Protein AF-A0A2V9FUR8-F1 (afdb_monomer_lite)

Radius of gyration: 14.35 Å; chains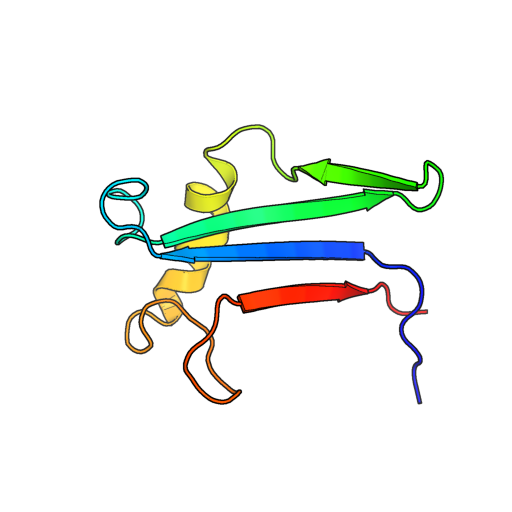: 1; bounding box: 34×27×42 Å

Sequence (85 aa):
MEVPDTLKSVSFIEKDSKRFPDTSGWGYAQFLYDGASDTIKPFGSDSSFGKKICYQCHTLVTAKDFIFTGYPEGKRIVAVLFNNG

Secondary structure (DSSP, 8-state):
-PPP-SEEEEEEEEE-TTT-GGGTTEEEEEEEEETTTTEEEE-SSSTTHIIIIIHHHHGGGGGGTT----S-S-SPEEEEEE---

Structure (mmCIF, N/CA/C/O backbone):
data_AF-A0A2V9FUR8-F1
#
_entry.id   AF-A0A2V9FUR8-F1
#
loop_
_atom_site.group_PDB
_atom_site.id
_atom_site.type_symbol
_atom_site.label_atom_id
_atom_site.label_alt_id
_atom_site.label_comp_id
_atom_site.label_asym_id
_atom_site.label_entity_id
_atom_site.label_seq_id
_atom_site.pdbx_PDB_ins_code
_atom_site.Cartn_x
_atom_site.Cartn_y
_atom_site.Cartn_z
_atom_site.occupancy
_atom_site.B_iso_or_equiv
_atom_site.auth_seq_id
_atom_site.auth_comp_id
_atom_site.auth_asym_id
_atom_site.auth_atom_id
_atom_site.pdbx_PDB_model_num
ATOM 1 N N . MET A 1 1 ? -7.855 -13.323 -27.015 1.00 54.75 1 MET A N 1
ATOM 2 C CA . MET A 1 1 ? -7.325 -13.580 -25.663 1.00 54.75 1 MET A CA 1
ATOM 3 C C . MET A 1 1 ? -6.168 -12.630 -25.503 1.00 54.75 1 MET A C 1
ATOM 5 O O . MET A 1 1 ? -5.226 -12.749 -26.273 1.00 54.75 1 MET A O 1
ATOM 9 N N . GLU A 1 2 ? -6.292 -11.637 -24.632 1.00 80.81 2 GLU A N 1
ATOM 10 C CA . GLU A 1 2 ? -5.170 -10.743 -24.350 1.00 80.81 2 GLU A CA 1
ATOM 11 C C . GLU A 1 2 ? -4.230 -11.457 -23.386 1.00 80.81 2 GLU A C 1
ATOM 13 O O . GLU A 1 2 ? -4.670 -12.013 -22.375 1.00 80.81 2 GLU A O 1
ATOM 18 N N . VAL A 1 3 ? -2.956 -11.521 -23.759 1.00 83.62 3 VAL A N 1
ATOM 19 C CA . VAL A 1 3 ? -1.906 -12.087 -22.919 1.00 83.62 3 VAL A CA 1
ATOM 20 C C . VAL A 1 3 ? -1.235 -10.912 -22.213 1.00 83.62 3 VAL A C 1
ATOM 22 O O . VAL A 1 3 ? -0.813 -9.982 -22.899 1.00 83.62 3 VAL A O 1
ATOM 25 N N . PRO A 1 4 ? -1.157 -10.919 -20.873 1.00 85.31 4 PRO A N 1
ATOM 26 C CA . PRO A 1 4 ? -0.423 -9.898 -20.137 1.00 85.31 4 PRO A CA 1
ATOM 27 C C . PRO A 1 4 ? 1.033 -9.816 -20.609 1.00 85.31 4 PRO A C 1
ATOM 29 O O . PRO A 1 4 ? 1.677 -10.853 -20.770 1.00 85.31 4 PRO A O 1
ATOM 32 N N . ASP A 1 5 ? 1.533 -8.597 -20.814 1.00 87.94 5 ASP A N 1
ATOM 33 C CA . ASP A 1 5 ? 2.910 -8.349 -21.250 1.00 87.94 5 ASP A CA 1
ATOM 34 C C . ASP A 1 5 ? 3.831 -8.131 -20.030 1.00 87.94 5 ASP A C 1
ATOM 36 O O . ASP A 1 5 ? 3.906 -8.960 -19.119 1.00 87.94 5 ASP A O 1
ATOM 40 N N . THR A 1 6 ? 4.534 -7.003 -19.979 1.00 90.81 6 THR A N 1
ATOM 41 C CA . THR A 1 6 ? 5.572 -6.720 -19.005 1.00 90.81 6 THR A CA 1
ATOM 42 C C . THR A 1 6 ? 4.938 -6.443 -17.647 1.00 90.81 6 THR A C 1
ATOM 44 O O . THR A 1 6 ? 3.915 -5.753 -17.540 1.00 90.81 6 THR A O 1
ATOM 47 N N . LEU A 1 7 ? 5.564 -6.963 -16.586 1.00 94.00 7 LEU A N 1
ATOM 48 C CA . LEU A 1 7 ? 5.194 -6.641 -15.213 1.00 94.00 7 LEU A CA 1
ATOM 49 C C . LEU A 1 7 ? 5.170 -5.117 -15.042 1.00 94.00 7 LEU A C 1
ATOM 51 O O . LEU A 1 7 ? 6.112 -4.422 -15.396 1.00 94.00 7 LEU A O 1
ATOM 55 N N . LYS A 1 8 ? 4.088 -4.582 -14.491 1.00 94.94 8 LYS A N 1
ATOM 56 C CA . LYS A 1 8 ? 3.959 -3.152 -14.215 1.00 94.94 8 LYS A CA 1
ATOM 57 C C . LYS A 1 8 ? 4.338 -2.853 -12.776 1.00 94.94 8 LYS A C 1
ATOM 59 O O . LYS A 1 8 ? 5.123 -1.947 -12.498 1.00 94.94 8 LYS A O 1
ATOM 64 N N . SER A 1 9 ? 3.751 -3.597 -11.844 1.00 95.25 9 SER A N 1
ATOM 65 C CA . SER A 1 9 ? 3.977 -3.390 -10.421 1.00 95.25 9 SER A CA 1
ATOM 66 C C . SER A 1 9 ? 3.566 -4.586 -9.575 1.00 95.25 9 SER A C 1
ATOM 68 O O . SER A 1 9 ? 2.761 -5.431 -9.972 1.00 95.25 9 SER A O 1
ATOM 70 N N . VAL A 1 10 ? 4.109 -4.614 -8.363 1.00 94.62 10 VAL A N 1
ATOM 71 C CA . VAL A 1 10 ? 3.667 -5.489 -7.278 1.00 94.62 10 VAL A CA 1
ATOM 72 C C . VAL A 1 10 ? 3.236 -4.636 -6.093 1.00 94.62 10 VAL A C 1
ATOM 74 O O . VAL A 1 10 ? 3.875 -3.637 -5.756 1.00 94.62 10 VAL A O 1
ATOM 77 N N . SER A 1 11 ? 2.139 -5.016 -5.452 1.00 93.19 11 SER A N 1
ATOM 78 C CA . SER A 1 11 ? 1.580 -4.306 -4.304 1.00 93.19 11 SER A CA 1
ATOM 79 C C . SER A 1 11 ? 1.319 -5.254 -3.148 1.00 93.19 11 SER A C 1
ATOM 81 O O . SER A 1 11 ? 0.870 -6.380 -3.348 1.00 93.19 11 SER A O 1
ATOM 83 N N . PHE A 1 12 ? 1.577 -4.771 -1.936 1.00 91.50 12 PHE A N 1
ATOM 84 C CA . PHE A 1 12 ? 1.456 -5.517 -0.691 1.00 91.50 12 PHE A CA 1
ATOM 85 C C . PHE A 1 12 ? 0.504 -4.805 0.259 1.00 91.50 12 PHE A C 1
ATOM 87 O O . PHE A 1 12 ? 0.518 -3.574 0.364 1.00 91.50 12 PHE A O 1
ATOM 94 N N . ILE A 1 13 ? -0.275 -5.602 0.986 1.00 92.12 13 ILE A N 1
ATOM 95 C CA . ILE A 1 13 ? -1.115 -5.146 2.091 1.00 92.12 13 ILE A CA 1
ATOM 96 C C . ILE A 1 13 ? -0.789 -6.003 3.321 1.00 92.12 13 ILE A C 1
ATOM 98 O O . ILE A 1 13 ? -0.825 -7.235 3.255 1.00 92.12 13 ILE A O 1
ATOM 102 N N . GLU A 1 14 ? -0.435 -5.361 4.436 1.00 92.38 14 GLU A N 1
ATOM 103 C CA . GLU A 1 14 ? -0.008 -6.014 5.682 1.00 92.38 14 GLU A CA 1
ATOM 104 C C . GLU A 1 14 ? -0.881 -5.564 6.858 1.00 92.38 14 GLU A C 1
ATOM 106 O O . GLU A 1 14 ? -1.075 -4.366 7.057 1.00 92.38 14 GLU A O 1
ATOM 111 N N . LYS A 1 15 ? -1.366 -6.513 7.670 1.00 92.81 15 LYS A N 1
ATOM 112 C CA . LYS A 1 15 ? -2.078 -6.209 8.916 1.00 92.81 15 LYS A CA 1
ATOM 113 C C . LYS A 1 15 ? -1.121 -6.237 10.106 1.00 92.81 15 LYS A C 1
ATOM 115 O O . LYS A 1 15 ? -0.620 -7.299 10.466 1.00 92.81 15 LYS A O 1
ATOM 120 N N . ASP A 1 16 ? -0.916 -5.086 10.734 1.00 94.56 16 ASP A N 1
ATOM 121 C CA . ASP A 1 16 ? -0.195 -4.918 11.995 1.00 94.56 16 ASP A CA 1
ATOM 122 C C . ASP A 1 16 ? -0.703 -3.655 12.714 1.00 94.56 16 ASP A C 1
ATOM 124 O O . ASP A 1 16 ? -0.373 -2.523 12.356 1.00 94.56 16 ASP A O 1
ATOM 128 N N . SER A 1 17 ? -1.518 -3.845 13.755 1.00 95.38 17 SER A N 1
ATOM 129 C CA . SER A 1 17 ? -2.120 -2.743 14.516 1.00 95.38 17 SER A CA 1
ATOM 130 C C . SER A 1 17 ? -1.123 -1.926 15.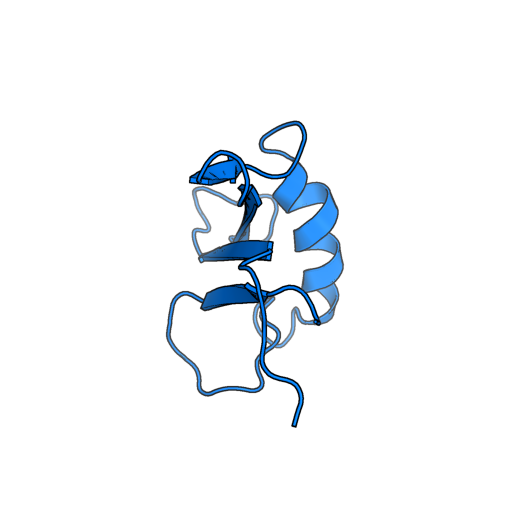335 1.00 95.38 17 SER A C 1
ATOM 132 O O . SER A 1 17 ? -1.424 -0.784 15.674 1.00 95.38 17 SER A O 1
ATOM 134 N N . LYS A 1 18 ? 0.063 -2.472 15.638 1.00 96.44 18 LYS A N 1
ATOM 135 C CA . LYS A 1 18 ? 1.114 -1.748 16.363 1.00 96.44 18 LYS A CA 1
ATOM 136 C C . LYS A 1 18 ? 1.921 -0.867 15.419 1.00 96.44 18 LYS A C 1
ATOM 138 O O . LYS A 1 18 ? 2.243 0.262 15.775 1.00 96.44 18 LYS A O 1
ATOM 143 N N . ARG A 1 19 ? 2.252 -1.374 14.227 1.00 93.38 19 ARG A N 1
ATOM 144 C CA . ARG A 1 19 ? 3.022 -0.630 13.215 1.00 93.38 19 ARG A CA 1
ATOM 145 C C . ARG A 1 19 ? 2.176 0.395 12.466 1.00 93.38 19 ARG A C 1
ATOM 147 O O . ARG A 1 19 ? 2.716 1.415 12.047 1.00 93.38 19 ARG A O 1
ATOM 154 N N . PHE A 1 20 ? 0.875 0.144 12.307 1.00 94.12 20 PHE A N 1
ATOM 155 C CA . PHE A 1 20 ? -0.015 0.962 11.477 1.00 94.12 20 PHE A CA 1
ATOM 156 C C . PHE A 1 20 ? -1.262 1.470 12.233 1.00 94.12 20 PHE A C 1
ATOM 158 O O . PHE A 1 20 ? -2.391 1.246 11.787 1.00 94.12 20 PHE A O 1
ATOM 165 N N . PRO A 1 21 ? -1.107 2.163 13.380 1.00 95.31 21 PRO A N 1
ATOM 166 C CA . PRO A 1 21 ? -2.249 2.603 14.190 1.00 95.31 21 PRO A CA 1
ATOM 167 C C . PRO A 1 21 ? -3.152 3.607 13.453 1.00 95.31 21 PRO A C 1
ATOM 169 O O . PRO A 1 21 ? -4.369 3.593 13.614 1.00 95.31 21 PRO A O 1
ATOM 172 N N . ASP A 1 22 ? -2.565 4.427 12.582 1.00 94.19 22 ASP A N 1
ATOM 173 C CA . ASP A 1 22 ? -3.242 5.504 11.849 1.00 94.19 22 ASP A CA 1
ATOM 174 C C . ASP A 1 22 ? -4.128 5.036 10.684 1.00 94.19 22 ASP A C 1
ATOM 176 O O . ASP A 1 22 ? -4.836 5.842 10.076 1.00 94.19 22 ASP A O 1
ATOM 180 N N . THR A 1 23 ? -4.049 3.757 10.325 1.00 95.25 23 THR A N 1
ATOM 181 C CA . THR A 1 23 ? -4.726 3.162 9.163 1.00 95.25 23 THR A CA 1
ATOM 182 C C . THR A 1 23 ? -5.505 1.912 9.565 1.00 95.25 23 THR A C 1
ATOM 184 O O . THR A 1 23 ? -5.564 0.929 8.828 1.00 95.25 23 THR A O 1
ATOM 187 N N . SER A 1 24 ? -6.064 1.920 10.781 1.00 95.31 24 SER A N 1
ATOM 188 C CA . SER A 1 24 ? -6.820 0.795 11.350 1.00 95.31 24 SER A CA 1
ATOM 189 C C . SER A 1 24 ? -6.039 -0.528 11.354 1.00 95.31 24 SER A C 1
ATOM 191 O O . SER A 1 24 ? -6.618 -1.608 11.260 1.00 95.31 24 SER A O 1
ATOM 193 N N . GLY A 1 25 ? -4.713 -0.446 11.480 1.00 95.19 25 GLY A N 1
ATOM 194 C CA . GLY A 1 25 ? -3.810 -1.590 11.492 1.00 95.19 25 GLY A CA 1
ATOM 195 C C . GLY A 1 25 ? -3.399 -2.111 10.121 1.00 95.19 25 GLY A C 1
ATOM 196 O O . GLY A 1 25 ? -2.861 -3.211 10.062 1.00 95.19 25 GLY A O 1
ATOM 197 N N . TRP A 1 26 ? -3.613 -1.356 9.040 1.00 94.94 26 TRP A N 1
ATOM 198 C CA . TRP A 1 26 ? -3.302 -1.789 7.677 1.00 94.94 26 TRP A CA 1
ATOM 199 C C . TRP A 1 26 ? -2.194 -0.960 7.018 1.00 94.94 26 TRP A C 1
ATOM 201 O O . TRP A 1 26 ? -2.336 0.243 6.806 1.00 94.94 26 TRP A O 1
ATOM 211 N N . GLY A 1 27 ? -1.092 -1.611 6.657 1.00 93.94 27 GLY A N 1
ATOM 212 C CA . GLY A 1 27 ? -0.004 -1.051 5.861 1.00 93.94 27 GLY A CA 1
ATOM 213 C C . GLY A 1 27 ? -0.177 -1.361 4.376 1.00 93.94 27 GLY A C 1
ATOM 214 O O . GLY A 1 27 ? -0.605 -2.455 4.013 1.00 93.94 27 GLY A O 1
ATOM 215 N N . TYR A 1 28 ? 0.193 -0.406 3.521 1.00 94.00 28 TYR A N 1
ATOM 216 C CA . TYR A 1 28 ? 0.073 -0.507 2.065 1.00 94.00 28 TYR A CA 1
ATOM 217 C C . TYR A 1 28 ? 1.393 -0.115 1.408 1.00 94.00 28 TYR A C 1
ATOM 219 O O . TYR A 1 28 ? 1.962 0.927 1.737 1.00 94.00 28 TYR A O 1
ATOM 227 N N . ALA A 1 29 ? 1.852 -0.924 0.458 1.00 93.12 29 ALA A N 1
ATOM 228 C CA . ALA A 1 29 ? 3.043 -0.640 -0.330 1.00 93.12 29 ALA A CA 1
ATOM 229 C C . ALA A 1 29 ? 2.826 -1.019 -1.795 1.00 93.12 29 ALA A C 1
ATOM 231 O O . ALA A 1 29 ? 2.150 -1.997 -2.113 1.00 93.12 29 ALA A O 1
ATOM 232 N N . GLN A 1 30 ? 3.430 -0.255 -2.696 1.00 94.44 30 GLN A N 1
ATOM 233 C CA . GLN A 1 30 ? 3.479 -0.564 -4.117 1.00 94.44 30 GLN A CA 1
ATOM 234 C C . GLN A 1 30 ? 4.902 -0.368 -4.612 1.00 94.44 30 GLN A C 1
ATOM 236 O O . GLN A 1 30 ? 5.597 0.547 -4.174 1.00 94.44 30 GLN A O 1
ATOM 241 N N . PHE A 1 31 ? 5.314 -1.230 -5.529 1.00 94.50 31 PHE A N 1
ATOM 242 C CA . PHE A 1 31 ? 6.608 -1.164 -6.169 1.00 94.50 31 PHE A CA 1
ATOM 243 C C . PHE A 1 31 ? 6.429 -1.271 -7.676 1.00 94.50 31 PHE A C 1
ATOM 245 O O . PHE A 1 31 ? 5.742 -2.174 -8.152 1.00 94.50 31 PHE A O 1
ATOM 252 N N . LEU A 1 32 ? 7.024 -0.340 -8.414 1.00 95.88 32 LEU A N 1
ATOM 253 C CA . LEU A 1 32 ? 6.996 -0.327 -9.871 1.00 95.88 32 LEU A CA 1
ATOM 254 C C . LEU A 1 32 ? 8.159 -1.146 -10.411 1.00 95.88 32 LEU A C 1
ATOM 256 O O . LEU A 1 32 ? 9.273 -1.036 -9.895 1.00 95.88 32 LEU A O 1
ATOM 260 N N . TYR A 1 33 ? 7.890 -1.934 -11.446 1.00 96.06 33 TYR A N 1
ATOM 261 C CA . TYR A 1 33 ? 8.925 -2.595 -12.226 1.00 96.06 33 TYR A CA 1
ATOM 262 C C . TYR A 1 33 ? 9.334 -1.701 -13.396 1.00 96.06 33 TYR A C 1
ATOM 264 O O . TYR A 1 33 ? 8.485 -1.156 -14.102 1.00 96.06 33 TYR A O 1
ATOM 272 N N . ASP A 1 34 ? 10.639 -1.545 -13.584 1.00 94.62 34 ASP A N 1
ATOM 273 C CA . ASP A 1 34 ? 11.237 -0.906 -14.749 1.00 94.62 34 ASP A CA 1
ATOM 274 C C . ASP A 1 34 ? 11.925 -1.980 -15.593 1.00 94.62 34 ASP A C 1
ATOM 276 O O . ASP A 1 34 ? 13.024 -2.431 -15.266 1.00 94.62 34 ASP A O 1
ATOM 280 N N . GLY A 1 35 ? 11.270 -2.376 -16.686 1.00 90.81 35 GLY A N 1
ATOM 281 C CA . GLY A 1 35 ? 11.772 -3.420 -17.578 1.00 90.81 35 GLY A CA 1
ATOM 282 C C . GLY A 1 35 ? 13.046 -3.045 -18.333 1.00 90.81 35 GLY A C 1
ATOM 283 O O . GLY A 1 35 ? 13.762 -3.937 -18.772 1.00 90.81 35 GLY A O 1
ATOM 284 N N . ALA A 1 36 ? 13.373 -1.753 -18.464 1.00 92.94 36 ALA A N 1
ATOM 285 C CA . ALA A 1 36 ? 14.607 -1.341 -19.133 1.00 92.94 36 ALA A CA 1
ATOM 286 C C . ALA A 1 36 ? 15.839 -1.566 -18.247 1.00 92.94 36 ALA A C 1
ATOM 288 O O . ALA A 1 36 ? 16.911 -1.897 -18.749 1.00 92.94 36 ALA A O 1
ATOM 289 N N . SER A 1 37 ? 15.689 -1.370 -16.935 1.00 95.44 37 SER A N 1
ATOM 290 C CA . SER A 1 37 ? 16.775 -1.546 -15.964 1.00 95.44 37 SER A CA 1
ATOM 291 C C . SER A 1 37 ? 16.709 -2.860 -15.184 1.00 95.44 37 SER A C 1
ATOM 293 O O . SER A 1 37 ? 17.626 -3.138 -14.417 1.00 95.44 37 SER A O 1
ATOM 295 N N . ASP A 1 38 ? 15.646 -3.646 -15.367 1.00 94.50 38 ASP A N 1
ATOM 296 C CA . ASP A 1 38 ? 15.323 -4.844 -14.584 1.00 94.50 38 ASP A CA 1
ATOM 297 C C . ASP A 1 38 ? 15.327 -4.578 -13.068 1.00 94.50 38 ASP A C 1
ATOM 299 O O . ASP A 1 38 ? 15.892 -5.316 -12.261 1.00 94.50 38 ASP A O 1
ATOM 303 N N . THR A 1 39 ? 14.717 -3.459 -12.660 1.00 96.31 39 THR A N 1
ATOM 304 C CA . THR A 1 39 ? 14.659 -3.060 -11.248 1.00 96.31 39 THR A CA 1
ATOM 305 C C . THR A 1 39 ? 13.237 -2.887 -10.741 1.00 96.31 39 THR A C 1
ATOM 307 O O . THR A 1 39 ? 12.315 -2.548 -11.478 1.00 96.31 39 THR A O 1
ATOM 310 N N . ILE A 1 40 ? 13.069 -3.091 -9.433 1.00 95.00 40 ILE A N 1
ATOM 311 C CA . ILE A 1 40 ? 11.835 -2.810 -8.700 1.00 95.00 40 ILE A CA 1
ATOM 312 C C . ILE A 1 40 ? 12.100 -1.649 -7.741 1.00 95.00 40 ILE A C 1
ATOM 314 O O . ILE A 1 40 ? 13.043 -1.699 -6.949 1.00 95.00 40 ILE A O 1
ATOM 318 N N . LYS A 1 41 ? 11.268 -0.605 -7.791 1.00 94.94 41 LYS A N 1
ATOM 319 C CA . LYS A 1 41 ? 11.420 0.601 -6.958 1.00 94.94 41 LYS A CA 1
ATOM 320 C C . LYS A 1 41 ? 10.139 0.913 -6.188 1.00 94.94 41 LYS A C 1
ATOM 322 O O . LYS A 1 41 ? 9.057 0.743 -6.751 1.00 94.94 41 LYS A O 1
ATOM 327 N N . PRO A 1 42 ? 10.225 1.389 -4.931 1.00 93.44 42 PRO A N 1
ATOM 328 C CA . PRO A 1 42 ? 9.051 1.845 -4.195 1.00 93.44 42 PRO A CA 1
ATOM 329 C C . PRO A 1 42 ? 8.305 2.939 -4.965 1.00 93.44 42 PRO A C 1
ATOM 331 O O . PRO A 1 42 ? 8.922 3.834 -5.541 1.00 93.44 42 PRO A O 1
ATOM 334 N N . PHE A 1 43 ? 6.979 2.868 -4.962 1.00 93.31 43 PHE A N 1
ATOM 335 C CA . PHE A 1 43 ? 6.115 3.911 -5.494 1.00 93.31 43 PHE A CA 1
ATOM 336 C C . PHE A 1 43 ? 5.715 4.902 -4.394 1.00 93.31 43 PHE A C 1
ATOM 338 O O . PHE A 1 43 ? 5.389 4.500 -3.276 1.00 93.31 43 PHE A O 1
ATOM 345 N N . GLY A 1 44 ? 5.698 6.193 -4.735 1.00 88.31 44 GLY A N 1
ATOM 346 C CA . GLY A 1 44 ? 5.426 7.297 -3.810 1.00 88.31 44 GLY A CA 1
ATOM 347 C C . GLY A 1 44 ? 6.682 8.086 -3.427 1.00 88.31 44 GLY A C 1
ATOM 348 O O . GLY A 1 44 ? 7.805 7.625 -3.607 1.00 88.31 44 GLY A O 1
ATOM 349 N N . SER A 1 45 ? 6.488 9.305 -2.919 1.00 85.56 45 SER A N 1
ATOM 350 C CA . SER A 1 45 ? 7.580 10.197 -2.496 1.00 85.56 45 SER A CA 1
ATOM 351 C C . SER A 1 45 ? 8.178 9.826 -1.139 1.00 85.56 45 SER A C 1
ATOM 353 O O . SER A 1 45 ? 9.336 10.131 -0.871 1.00 85.56 45 SER A O 1
ATOM 355 N N . ASP A 1 46 ? 7.378 9.205 -0.271 1.00 88.19 46 ASP A N 1
ATOM 356 C CA . ASP A 1 46 ? 7.730 8.862 1.104 1.00 88.19 46 ASP A CA 1
ATOM 357 C C . ASP A 1 46 ? 6.766 7.797 1.669 1.00 88.19 46 ASP A C 1
ATOM 359 O O . ASP A 1 46 ? 5.798 7.383 1.020 1.00 88.19 46 ASP A O 1
ATOM 363 N N . SER A 1 47 ? 7.012 7.362 2.907 1.00 81.62 47 SER A N 1
ATOM 364 C CA . SER A 1 47 ? 6.237 6.320 3.594 1.00 81.62 47 SER A CA 1
ATOM 365 C C . SER A 1 47 ? 4.768 6.680 3.863 1.00 81.62 47 SER A C 1
ATOM 367 O O . SER A 1 47 ? 3.973 5.795 4.179 1.00 81.62 47 SER A O 1
ATOM 369 N N . SER A 1 48 ? 4.361 7.946 3.706 1.00 87.25 48 SER A N 1
ATOM 370 C CA . SER A 1 48 ? 2.966 8.376 3.858 1.00 87.25 48 SER A CA 1
ATOM 371 C C . SER A 1 48 ? 2.085 8.043 2.652 1.00 87.25 48 SER A C 1
ATOM 373 O O . SER A 1 48 ? 0.860 8.125 2.773 1.00 87.25 48 SER A O 1
ATOM 375 N N . PHE A 1 49 ? 2.668 7.635 1.515 1.00 89.94 49 PHE A N 1
ATOM 376 C CA . PHE A 1 49 ? 1.925 7.252 0.308 1.00 89.94 49 PHE A CA 1
ATOM 377 C C . PHE A 1 49 ? 0.795 6.256 0.612 1.00 89.94 49 PHE A C 1
ATOM 379 O O . PHE A 1 49 ? -0.361 6.506 0.261 1.00 89.94 49 PHE A O 1
ATOM 386 N N . GLY A 1 50 ? 1.107 5.174 1.334 1.00 87.25 50 GLY A N 1
ATOM 387 C CA . GLY A 1 50 ? 0.132 4.133 1.662 1.00 87.25 50 GLY A CA 1
ATOM 388 C C . GLY A 1 50 ? -1.058 4.658 2.473 1.00 87.25 50 GLY A C 1
ATOM 389 O O . GLY A 1 50 ? -2.200 4.286 2.207 1.00 87.25 50 GLY A O 1
ATOM 390 N N . LYS A 1 51 ? -0.817 5.589 3.408 1.00 87.25 51 LYS A N 1
ATOM 391 C CA . LYS A 1 51 ? -1.868 6.238 4.214 1.00 87.25 51 LYS A CA 1
ATOM 392 C C . LYS A 1 51 ? -2.713 7.210 3.386 1.00 87.25 51 LYS A C 1
ATOM 394 O O . LYS A 1 51 ? -3.924 7.276 3.572 1.00 87.25 51 LYS A O 1
ATOM 399 N N . LYS A 1 52 ? -2.088 7.984 2.495 1.00 87.44 52 LYS A N 1
ATOM 400 C CA . LYS A 1 52 ? -2.766 9.040 1.729 1.00 87.44 52 LYS A CA 1
ATOM 401 C C . LYS A 1 52 ? -3.602 8.489 0.581 1.00 87.44 52 LYS A C 1
ATOM 403 O O . LYS A 1 52 ? -4.712 8.953 0.389 1.00 87.44 52 LYS A O 1
ATOM 408 N N . ILE A 1 53 ? -3.076 7.527 -0.173 1.00 88.81 53 ILE A N 1
ATOM 409 C CA . ILE A 1 53 ? -3.695 7.088 -1.430 1.00 88.81 53 ILE A CA 1
ATOM 410 C C . ILE A 1 53 ? -4.411 5.748 -1.257 1.00 88.81 53 ILE A C 1
ATOM 412 O O . ILE A 1 53 ? -5.591 5.627 -1.581 1.00 88.81 53 ILE A O 1
ATOM 416 N N . CYS A 1 54 ? -3.724 4.738 -0.719 1.00 93.19 54 CYS A N 1
ATOM 417 C CA . CYS A 1 54 ? -4.278 3.386 -0.641 1.00 93.19 54 CYS A CA 1
ATOM 418 C C . CYS A 1 54 ? -5.349 3.277 0.448 1.00 93.19 54 CYS A C 1
ATOM 420 O O . CYS A 1 54 ? -6.471 2.861 0.165 1.00 93.19 54 CYS A O 1
ATOM 422 N N . TYR A 1 55 ? -5.035 3.699 1.676 1.00 94.62 55 TYR A N 1
ATOM 423 C CA . TYR A 1 55 ? -5.957 3.553 2.802 1.00 94.62 55 TYR A CA 1
ATOM 424 C C . TYR A 1 55 ? -7.295 4.265 2.561 1.00 94.62 55 TYR A C 1
ATOM 426 O O . TYR A 1 55 ? -8.340 3.668 2.803 1.00 94.62 55 TYR A O 1
ATOM 434 N N . GLN A 1 56 ? -7.282 5.484 2.002 1.00 92.81 56 GLN A N 1
ATOM 435 C CA . GLN A 1 56 ? -8.505 6.226 1.666 1.00 92.81 56 GLN A CA 1
ATOM 436 C C . GLN A 1 56 ? -9.450 5.415 0.769 1.00 92.81 56 GLN A C 1
ATOM 438 O O . GLN A 1 56 ? -10.627 5.283 1.094 1.00 92.81 56 GLN A O 1
ATOM 443 N N . CYS A 1 57 ? -8.939 4.806 -0.305 1.00 93.19 57 CYS A N 1
ATOM 444 C CA . CYS A 1 57 ? -9.740 3.948 -1.180 1.00 93.19 57 CYS A CA 1
ATOM 445 C C . CYS A 1 57 ? -10.234 2.679 -0.458 1.00 93.19 57 CYS A C 1
ATOM 447 O O . CYS A 1 57 ? -11.389 2.280 -0.593 1.00 93.19 57 CYS A O 1
ATOM 449 N N . HIS A 1 58 ? -9.390 2.067 0.372 1.00 93.44 58 HIS A N 1
ATOM 450 C CA . HIS A 1 58 ? -9.733 0.845 1.102 1.00 93.44 58 HIS A CA 1
ATOM 451 C C . HIS A 1 58 ? -10.736 1.060 2.250 1.00 93.44 58 HIS A C 1
ATOM 453 O O . HIS A 1 58 ? -11.375 0.102 2.689 1.00 93.44 58 HIS A O 1
ATOM 459 N N . THR A 1 59 ? -10.965 2.305 2.691 1.00 94.62 59 THR A N 1
ATOM 460 C CA . THR A 1 59 ? -12.057 2.616 3.634 1.00 94.62 59 THR A CA 1
ATOM 461 C C . THR A 1 59 ? -13.451 2.314 3.070 1.00 94.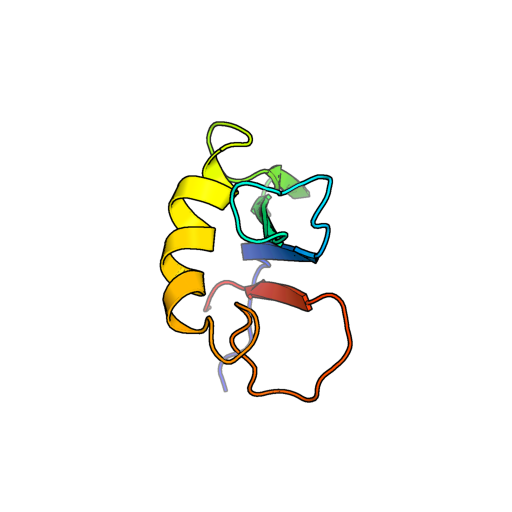62 59 THR A C 1
ATOM 463 O O . THR A 1 59 ? -14.391 2.116 3.838 1.00 94.62 59 THR A O 1
ATOM 466 N N . LEU A 1 60 ? -13.590 2.183 1.745 1.00 93.69 60 LEU A N 1
ATOM 467 C CA . LEU A 1 60 ? -14.850 1.804 1.095 1.00 93.69 60 LEU A CA 1
ATOM 468 C C . LEU A 1 60 ? -15.298 0.373 1.431 1.00 93.69 60 LEU A C 1
ATOM 470 O O . LEU A 1 60 ? -16.468 0.038 1.265 1.00 93.69 60 LEU A O 1
ATOM 474 N N . VAL A 1 61 ? -14.382 -0.477 1.905 1.00 91.75 61 VAL A N 1
ATOM 475 C CA . VAL A 1 61 ? -14.642 -1.882 2.253 1.00 91.75 61 VAL A CA 1
ATOM 476 C C . VAL A 1 61 ? -14.287 -2.189 3.709 1.00 91.75 61 VAL A C 1
ATOM 478 O O . VAL A 1 61 ? -13.837 -3.285 4.035 1.00 91.75 61 VAL A O 1
ATOM 481 N N . THR A 1 62 ? -14.526 -1.241 4.620 1.00 93.38 62 THR A N 1
ATOM 482 C CA . THR A 1 62 ? -14.350 -1.432 6.077 1.00 93.38 62 THR A CA 1
ATOM 483 C C . THR A 1 62 ? -15.088 -2.661 6.613 1.00 93.38 62 THR A C 1
ATOM 485 O O . THR A 1 62 ? -14.538 -3.397 7.426 1.00 93.38 62 THR A O 1
ATOM 488 N N . ALA A 1 63 ? -16.291 -2.950 6.102 1.00 90.94 63 ALA A N 1
ATOM 489 C CA . ALA A 1 63 ? -17.069 -4.142 6.460 1.00 90.94 63 ALA A CA 1
ATOM 490 C C . ALA A 1 63 ? -16.389 -5.474 6.076 1.00 90.94 63 ALA A C 1
ATOM 492 O O . ALA A 1 63 ? -16.781 -6.528 6.567 1.00 90.94 63 ALA A O 1
ATOM 493 N N . LYS A 1 64 ? -15.372 -5.428 5.209 1.00 89.69 64 LYS A N 1
ATOM 494 C CA . LYS A 1 64 ? -14.528 -6.560 4.800 1.00 89.69 64 LYS A CA 1
ATOM 495 C C . LYS A 1 64 ? -13.099 -6.415 5.329 1.00 89.69 64 LYS A C 1
ATOM 497 O O . LYS A 1 64 ? -12.151 -6.857 4.684 1.00 89.69 64 LYS A O 1
ATOM 502 N N . ASP A 1 65 ? -12.943 -5.727 6.461 1.00 91.31 65 ASP A N 1
ATOM 503 C CA . ASP A 1 65 ? -11.648 -5.473 7.095 1.00 91.31 65 ASP A CA 1
ATOM 504 C C . ASP A 1 65 ? -10.648 -4.825 6.122 1.00 91.31 65 ASP A C 1
ATOM 506 O O . ASP A 1 65 ? -9.490 -5.210 6.045 1.00 91.31 65 ASP A O 1
ATOM 510 N N . PHE A 1 66 ? -11.120 -3.833 5.354 1.00 92.69 66 PHE A N 1
ATOM 511 C CA . PHE A 1 66 ? -10.320 -3.041 4.411 1.00 92.69 66 PHE A CA 1
ATOM 512 C C . PHE A 1 66 ? -9.744 -3.832 3.225 1.00 92.69 66 PHE A C 1
ATOM 514 O O . PHE A 1 66 ? -8.866 -3.336 2.520 1.00 92.69 66 PHE A O 1
ATOM 521 N N . ILE A 1 67 ? -10.249 -5.035 2.938 1.00 89.12 67 ILE A N 1
ATOM 522 C CA . ILE A 1 67 ? -9.801 -5.856 1.810 1.00 89.12 67 ILE A CA 1
ATOM 523 C C . ILE A 1 67 ? -10.935 -6.049 0.803 1.00 89.12 67 ILE A C 1
ATOM 525 O O . ILE A 1 67 ? -12.034 -6.496 1.133 1.00 89.12 67 ILE A O 1
ATOM 529 N N . PHE A 1 68 ? -10.652 -5.767 -0.470 1.00 87.56 68 PHE A N 1
ATOM 530 C CA . PHE A 1 68 ? -11.549 -6.093 -1.577 1.00 87.56 68 PHE A CA 1
ATOM 531 C C . PHE A 1 68 ? -11.526 -7.608 -1.830 1.00 87.56 68 PHE A C 1
ATOM 533 O O . PHE A 1 68 ? -10.845 -8.102 -2.726 1.00 87.56 68 PHE A O 1
ATOM 540 N N . THR A 1 69 ? -12.242 -8.371 -1.004 1.00 73.19 69 THR A N 1
ATOM 541 C CA . THR A 1 69 ? -12.365 -9.820 -1.173 1.00 73.19 69 THR A CA 1
ATOM 542 C C . THR A 1 69 ? -13.402 -10.162 -2.247 1.00 73.19 69 THR A C 1
ATOM 544 O O . THR A 1 69 ? -14.575 -9.775 -2.163 1.00 73.19 69 THR A O 1
ATOM 547 N N . GLY A 1 70 ? -12.931 -10.901 -3.256 1.00 65.69 70 GLY A N 1
ATOM 548 C CA . GLY A 1 70 ? -13.708 -11.711 -4.208 1.00 65.69 70 GLY A CA 1
ATOM 549 C C . GLY A 1 70 ? -13.095 -13.108 -4.436 1.00 65.69 70 GLY A C 1
ATOM 550 O O . GLY A 1 70 ? -13.606 -13.882 -5.235 1.00 65.69 70 GLY A O 1
ATOM 551 N N . TYR A 1 71 ? -12.012 -13.426 -3.718 1.00 57.16 71 TYR A N 1
ATOM 552 C CA . TYR A 1 71 ? -11.261 -14.686 -3.748 1.00 57.16 71 TYR A CA 1
ATOM 553 C C . TYR A 1 71 ? -11.102 -15.198 -2.298 1.00 57.16 71 TYR A C 1
ATOM 555 O O . TYR A 1 71 ? -11.141 -14.369 -1.383 1.00 57.16 71 TYR A O 1
ATOM 563 N N . PRO A 1 72 ? -10.985 -16.521 -2.058 1.00 46.25 72 PRO A N 1
ATOM 564 C CA . PRO A 1 72 ? -11.146 -17.118 -0.727 1.00 46.25 72 PRO A CA 1
ATOM 565 C C . PRO A 1 72 ? -10.162 -16.574 0.327 1.00 46.25 72 PRO A C 1
ATOM 567 O O . PRO A 1 72 ? -9.002 -16.288 0.032 1.00 46.25 72 PRO A O 1
ATOM 570 N N . GLU A 1 73 ? -10.662 -16.429 1.559 1.00 52.88 73 GLU A N 1
ATOM 571 C CA . GLU A 1 73 ? -10.004 -15.783 2.704 1.00 52.88 73 GLU A CA 1
ATOM 572 C C . GLU A 1 73 ? -8.693 -16.457 3.158 1.00 52.88 73 GLU A C 1
ATOM 574 O O . GLU A 1 73 ? -8.541 -17.677 3.096 1.00 52.88 73 GLU A O 1
ATOM 579 N N . GLY A 1 74 ? -7.771 -15.651 3.713 1.00 51.56 74 GLY A N 1
ATOM 580 C CA . GLY A 1 74 ? -6.780 -16.144 4.684 1.00 51.56 74 GLY A CA 1
ATOM 581 C C . GLY A 1 74 ? -5.288 -15.956 4.381 1.00 51.56 74 GLY A C 1
ATOM 582 O O . GLY A 1 74 ? -4.472 -16.565 5.071 1.00 51.56 74 GLY A O 1
ATOM 583 N N . LYS A 1 75 ? -4.869 -15.146 3.396 1.00 52.56 75 LYS A N 1
ATOM 584 C CA . LYS A 1 75 ? -3.432 -14.942 3.102 1.00 52.56 75 LYS A CA 1
ATOM 585 C C . LYS A 1 75 ? -3.074 -13.478 2.862 1.00 52.56 75 LYS A C 1
ATOM 587 O O . LYS A 1 75 ? -3.902 -12.703 2.400 1.00 52.56 75 LYS A O 1
ATOM 592 N N . ARG A 1 76 ? -1.814 -13.126 3.162 1.00 58.25 76 ARG A N 1
ATOM 593 C CA . ARG A 1 76 ? -1.169 -11.878 2.718 1.00 58.25 76 ARG A CA 1
ATOM 594 C C . ARG A 1 76 ? -1.456 -11.700 1.230 1.00 58.25 76 ARG A C 1
ATOM 596 O O . ARG 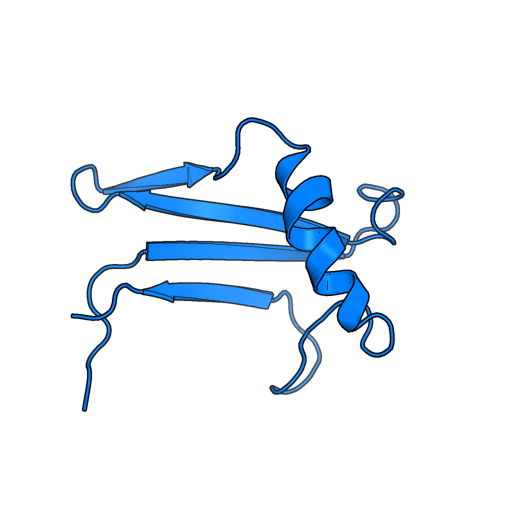A 1 76 ? -1.150 -12.599 0.447 1.00 58.25 76 ARG A O 1
ATOM 603 N N . ILE A 1 77 ? -2.061 -10.578 0.864 1.00 66.94 77 ILE A N 1
ATOM 604 C CA . ILE A 1 77 ? -2.460 -10.340 -0.519 1.00 66.94 77 ILE A CA 1
ATOM 605 C C . ILE A 1 77 ? -1.326 -9.604 -1.212 1.00 66.94 77 ILE A C 1
ATOM 607 O O . ILE A 1 77 ? -0.936 -8.509 -0.803 1.00 66.94 77 ILE A O 1
ATOM 611 N N . VAL A 1 78 ? -0.810 -10.236 -2.262 1.00 77.44 78 VAL A N 1
ATOM 612 C CA . VAL A 1 78 ? 0.054 -9.592 -3.245 1.00 77.44 78 VAL A CA 1
ATOM 613 C C . VAL A 1 78 ? -0.800 -9.348 -4.477 1.00 77.44 78 VAL A C 1
ATOM 615 O O . VAL A 1 78 ? -1.291 -10.297 -5.086 1.00 77.44 78 VAL A O 1
ATOM 618 N N . ALA A 1 79 ? -1.004 -8.082 -4.825 1.00 82.44 79 ALA A N 1
ATOM 619 C CA . ALA A 1 79 ? -1.595 -7.724 -6.104 1.00 82.44 79 ALA A CA 1
ATOM 620 C C . ALA A 1 79 ? -0.466 -7.578 -7.127 1.00 82.44 79 ALA A C 1
ATOM 622 O O . ALA A 1 79 ? 0.470 -6.805 -6.915 1.00 82.44 79 ALA A O 1
ATOM 623 N N . VAL A 1 80 ? -0.548 -8.342 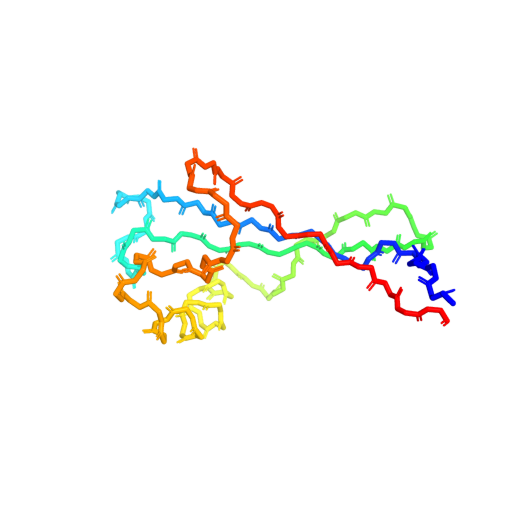-8.214 1.00 85.44 80 VAL A N 1
ATOM 624 C CA . VAL A 1 80 ? 0.406 -8.298 -9.326 1.00 85.44 80 VAL A CA 1
ATOM 625 C C . VAL A 1 80 ? -0.298 -7.656 -10.510 1.00 85.44 80 VAL A C 1
ATOM 627 O O . VAL A 1 80 ? -1.377 -8.099 -10.904 1.00 85.44 80 VAL A O 1
ATOM 630 N N . LEU A 1 81 ? 0.292 -6.593 -11.047 1.00 83.69 81 LEU A N 1
ATOM 631 C CA . LEU A 1 81 ? -0.250 -5.843 -12.172 1.00 83.69 81 LEU A CA 1
ATOM 632 C C . L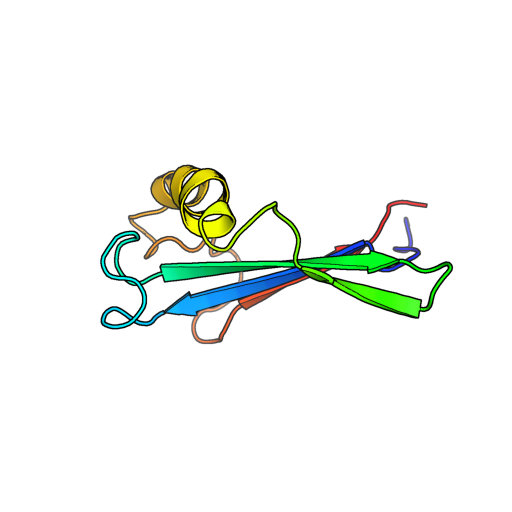EU A 1 81 ? 0.716 -5.938 -13.348 1.00 83.69 81 LEU A C 1
ATOM 634 O O . LEU A 1 81 ? 1.911 -5.703 -13.187 1.00 83.69 81 LEU A O 1
ATOM 638 N N . PHE A 1 82 ? 0.179 -6.228 -14.527 1.00 87.75 82 PHE A N 1
ATOM 639 C CA . PHE A 1 82 ? 0.896 -6.243 -15.802 1.00 87.75 82 PHE A CA 1
ATOM 640 C C . PHE A 1 82 ? 0.388 -5.101 -16.687 1.00 87.75 82 PHE A C 1
ATOM 642 O O . PHE A 1 82 ? -0.694 -4.557 -16.448 1.00 87.75 82 PHE A O 1
ATOM 649 N N . ASN A 1 83 ? 1.174 -4.714 -17.687 1.00 82.94 83 ASN A N 1
ATOM 650 C CA . ASN A 1 83 ? 0.686 -3.846 -18.753 1.00 82.94 83 ASN A CA 1
ATOM 651 C C . ASN A 1 83 ? -0.210 -4.642 -19.714 1.00 82.94 83 ASN A C 1
ATOM 653 O O . ASN A 1 83 ? -0.019 -5.846 -19.900 1.00 82.94 83 ASN A O 1
ATOM 657 N N . ASN A 1 84 ? -1.176 -3.956 -20.325 1.00 75.56 84 ASN A N 1
ATOM 658 C CA . ASN A 1 84 ? -1.936 -4.512 -21.442 1.00 75.56 84 ASN A CA 1
ATOM 659 C C . ASN A 1 84 ? -1.114 -4.301 -22.721 1.00 75.56 84 ASN A C 1
ATOM 661 O O . ASN A 1 84 ? -0.631 -3.185 -22.938 1.00 75.56 84 ASN A O 1
ATOM 665 N N . GLY A 1 85 ? -0.927 -5.371 -23.496 1.00 55.00 85 GLY A N 1
ATOM 666 C CA . GLY A 1 85 ? -0.251 -5.363 -24.798 1.00 55.00 85 GLY A CA 1
ATOM 667 C C . GLY A 1 85 ? -1.208 -5.136 -25.957 1.00 55.00 85 GLY A C 1
ATOM 668 O O . GLY A 1 85 ? -2.398 -5.488 -25.807 1.00 55.00 85 GLY A O 1
#

pLDDT: mean 86.82, std 12.34, range [46.25, 96.44]

Foldseek 3Di:
DWDFDAWFKKKWKDAACVVCVPLVRIAIWMWGADPVVRDTHTDDPDRCCCVPPVSVVLVVVVVVVSDPDPDDDDDTDMDTDGDTD